Protein AF-A0A813XDC1-F1 (afdb_monomer_lite)

InterPro domains:
  IPR006155 Josephin domain [PF02099] (13-89)
  IPR006155 Josephin domain [PS50957] (1-102)
  IPR040053 Josephin-1/2 [PTHR13291] (3-93)

Organism: Adineta ricciae (NCBI:txid249248)

Secondary structure (DSSP, 8-state):
----GGG--GGGSSEEEEEEEPPPPGGGGSTTTTTT-PPPEEEEEEEESSSS-EEE--TTSSSPEEEESHHHHHHHHHTS-TTTEEEEEE--GGGTTTS---

pLDDT: mean 83.95, std 12.9, range [36.38, 97.44]

Sequence (102 aa):
MNESIDAFDFKDCFGLLLNITLDRPFLDRLPLVSSWTKPGRHWLAIKSVDGEHYYNLDSKLSQPRLIGGQTDLKDYLNKLDRAQTYMYMVIDETMTEKFPSD

Radius of gyration: 15.95 Å; chains: 1; bounding box: 31×30×44 Å

Foldseek 3Di:
DCDQLVPDDLLQFQWKKKWAFDDDDPVCPDPVNVVVDDGDIAIWIWGDDPSAWIWIRGPPDPDTHTQGGSVSVSVVVVPGDPVGMDMDTHHDPVCCVVPPDD

Structure (mmCIF, N/CA/C/O backbone):
data_AF-A0A813XDC1-F1
#
_entry.id   AF-A0A813XDC1-F1
#
loop_
_atom_site.group_PDB
_atom_site.id
_atom_site.type_symbol
_atom_site.label_atom_id
_atom_site.label_alt_id
_atom_site.label_comp_id
_atom_site.label_asym_id
_atom_site.label_entity_id
_atom_site.label_seq_id
_atom_site.pdbx_PDB_ins_code
_atom_site.Cartn_x
_atom_site.Cartn_y
_atom_site.Cartn_z
_atom_site.occupancy
_atom_site.B_iso_or_equiv
_atom_site.auth_seq_id
_atom_site.auth_comp_id
_atom_site.auth_asym_id
_atom_site.auth_atom_id
_atom_site.pdbx_PDB_model_num
ATOM 1 N N . MET A 1 1 ? 9.480 14.594 8.532 1.00 36.38 1 MET A N 1
ATOM 2 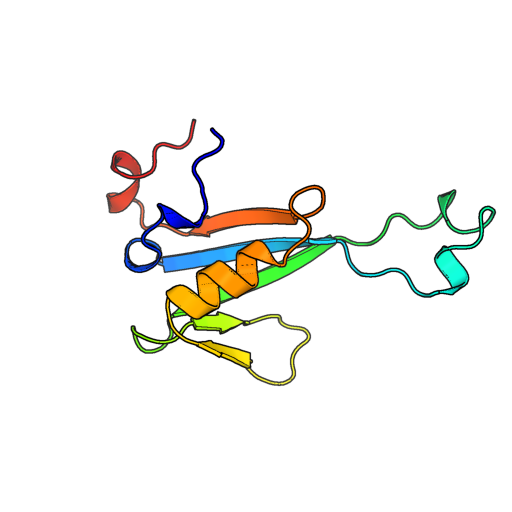C CA . MET A 1 1 ? 9.861 13.635 9.590 1.00 36.38 1 MET A CA 1
ATOM 3 C C . MET A 1 1 ? 10.162 12.290 8.961 1.00 36.38 1 MET A C 1
ATOM 5 O O . MET A 1 1 ? 9.437 11.879 8.068 1.00 36.38 1 MET A O 1
ATOM 9 N N . ASN A 1 2 ? 11.267 11.660 9.357 1.00 45.28 2 ASN A N 1
ATOM 10 C CA . ASN A 1 2 ? 11.735 10.377 8.827 1.00 45.28 2 ASN A CA 1
ATOM 11 C C . ASN A 1 2 ? 11.401 9.282 9.851 1.00 45.28 2 ASN A C 1
ATOM 13 O O . ASN A 1 2 ? 12.291 8.612 10.370 1.00 45.28 2 ASN A O 1
ATOM 17 N N . GLU A 1 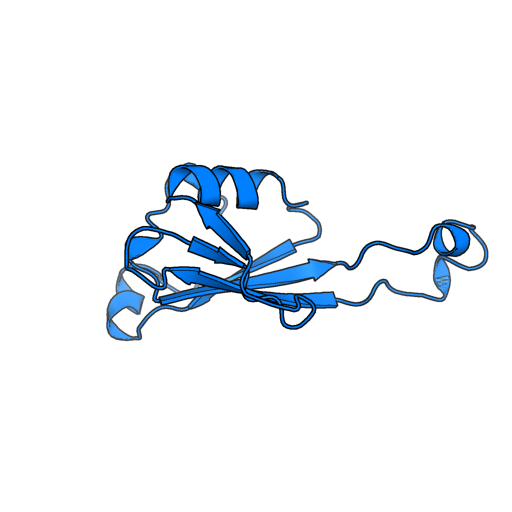3 ? 10.129 9.192 10.242 1.00 58.28 3 GLU A N 1
ATOM 18 C CA . GLU A 1 3 ? 9.683 8.085 11.085 1.00 58.28 3 GLU A CA 1
ATOM 19 C C . GLU A 1 3 ? 9.784 6.800 10.263 1.00 58.28 3 GLU A C 1
ATOM 21 O O . GLU A 1 3 ? 9.338 6.745 9.113 1.00 58.28 3 GLU A O 1
ATOM 26 N N . SER A 1 4 ? 10.458 5.783 10.806 1.00 70.56 4 SER A N 1
ATOM 27 C CA . SER A 1 4 ? 10.579 4.513 10.095 1.00 70.56 4 SER A CA 1
ATOM 28 C C . SER A 1 4 ? 9.189 3.906 9.927 1.00 70.56 4 SER A C 1
ATOM 30 O O . SER A 1 4 ? 8.430 3.840 10.892 1.00 70.56 4 SER A O 1
ATOM 32 N N . ILE A 1 5 ? 8.891 3.389 8.731 1.00 77.31 5 ILE A N 1
ATOM 33 C CA . ILE A 1 5 ? 7.708 2.558 8.430 1.00 77.31 5 ILE A CA 1
ATOM 34 C C . ILE A 1 5 ? 7.507 1.469 9.499 1.00 77.31 5 ILE A C 1
ATOM 36 O O . ILE A 1 5 ? 6.382 1.077 9.812 1.00 77.31 5 ILE A O 1
ATOM 40 N N . ASP A 1 6 ? 8.601 1.014 10.106 1.00 78.69 6 ASP A N 1
ATOM 41 C CA . ASP A 1 6 ? 8.602 -0.019 11.135 1.00 78.69 6 ASP A CA 1
ATOM 42 C C . ASP A 1 6 ? 7.940 0.421 12.446 1.00 78.69 6 ASP A C 1
ATOM 44 O O . ASP A 1 6 ? 7.369 -0.421 13.141 1.00 78.69 6 ASP A O 1
ATOM 48 N N . ALA A 1 7 ? 7.958 1.717 12.768 1.00 77.88 7 ALA A N 1
ATOM 49 C CA . ALA A 1 7 ? 7.321 2.267 13.964 1.00 77.88 7 ALA A CA 1
ATOM 50 C C . ALA A 1 7 ? 5.800 2.424 13.806 1.00 77.88 7 ALA A C 1
ATOM 52 O O . ALA A 1 7 ? 5.097 2.609 14.796 1.00 77.88 7 ALA A O 1
ATOM 53 N N . PHE A 1 8 ? 5.286 2.328 12.577 1.00 80.62 8 PHE A N 1
ATOM 54 C CA . PHE A 1 8 ? 3.892 2.627 12.289 1.00 80.62 8 PHE A CA 1
ATOM 55 C C . PHE A 1 8 ? 2.955 1.443 12.569 1.00 80.62 8 PHE A C 1
ATOM 57 O O . PHE A 1 8 ? 3.238 0.296 12.178 1.00 80.62 8 PHE A O 1
ATOM 64 N N . ASP A 1 9 ? 1.811 1.726 13.203 1.00 84.38 9 ASP A N 1
ATOM 65 C CA . ASP A 1 9 ? 0.698 0.784 13.312 1.00 84.38 9 ASP A CA 1
ATOM 66 C C . ASP A 1 9 ? -0.387 1.078 12.266 1.00 84.38 9 ASP A C 1
ATOM 68 O O . ASP A 1 9 ? -1.215 1.974 12.405 1.00 84.38 9 ASP A O 1
ATOM 72 N N . PHE A 1 10 ? -0.387 0.290 11.188 1.00 86.69 10 PHE A N 1
ATOM 73 C CA . PHE A 1 10 ? -1.303 0.458 10.058 1.00 86.69 10 PHE A CA 1
ATOM 74 C C . PHE A 1 10 ? -2.765 0.138 10.389 1.00 86.69 10 PHE A C 1
ATOM 76 O O . PHE A 1 10 ? -3.639 0.429 9.576 1.00 86.69 10 PHE A O 1
ATOM 83 N N . LYS A 1 11 ? -3.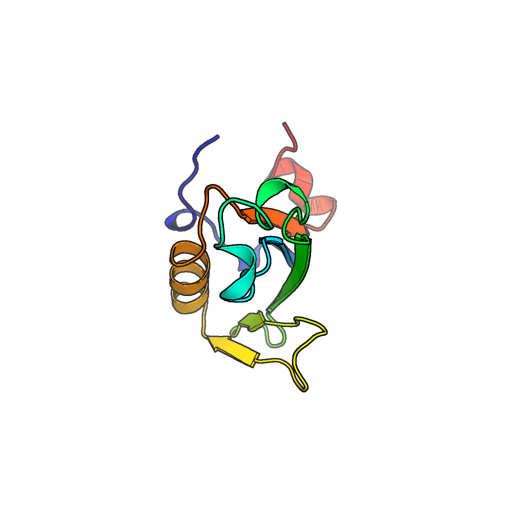054 -0.400 11.579 1.00 85.12 11 LYS A N 1
ATOM 84 C CA . LYS A 1 11 ? -4.430 -0.635 12.038 1.00 85.12 11 LYS A CA 1
ATOM 85 C C . LYS A 1 11 ? -5.198 0.654 12.322 1.00 85.12 11 LYS A C 1
ATOM 87 O O . LYS A 1 11 ? -6.421 0.654 12.250 1.00 85.12 11 LYS A O 1
ATOM 92 N N . ASP A 1 12 ? -4.487 1.737 12.622 1.00 83.50 12 ASP A N 1
ATOM 93 C CA . ASP A 1 12 ? -5.083 3.037 12.934 1.00 83.50 12 ASP A CA 1
ATOM 94 C C . ASP A 1 12 ? -5.480 3.840 11.686 1.00 83.50 12 ASP A C 1
ATOM 96 O O . ASP A 1 12 ? -6.114 4.890 11.792 1.00 83.50 12 ASP A O 1
ATOM 100 N N . CYS A 1 13 ? -5.108 3.364 10.494 1.00 87.69 13 CYS A N 1
ATOM 101 C CA . CYS A 1 13 ? -5.477 3.993 9.235 1.00 87.69 13 CYS A CA 1
ATOM 102 C C . CYS A 1 13 ? -6.566 3.195 8.512 1.00 87.69 13 CYS A C 1
ATOM 104 O O . CYS A 1 13 ? -6.614 1.966 8.553 1.00 87.69 13 CYS A O 1
ATOM 106 N N . PHE A 1 14 ? -7.429 3.897 7.781 1.00 90.75 14 PHE A N 1
ATOM 107 C CA . PHE A 1 14 ? -8.411 3.266 6.902 1.00 90.75 14 PHE A CA 1
ATOM 108 C C . PHE A 1 14 ? -7.734 2.513 5.746 1.00 90.75 14 PHE A C 1
ATOM 110 O O . PHE A 1 14 ? -8.261 1.504 5.260 1.00 90.75 14 PHE A O 1
ATOM 117 N N . GLY A 1 15 ? -6.596 3.024 5.276 1.00 93.06 15 GLY A N 1
ATOM 118 C CA . GLY A 1 15 ? -5.794 2.451 4.204 1.00 93.06 15 GLY A CA 1
ATOM 119 C C . GLY A 1 15 ? -4.702 3.409 3.732 1.00 93.06 15 GLY A C 1
ATOM 120 O O . GLY A 1 15 ? -4.537 4.509 4.257 1.00 93.06 15 GLY A O 1
ATOM 121 N N . LEU A 1 16 ? -3.966 2.989 2.710 1.00 95.00 16 LEU A N 1
ATOM 122 C CA . LEU A 1 16 ? -2.857 3.731 2.123 1.00 95.00 16 LEU A CA 1
ATOM 123 C C . LEU A 1 16 ? -3.136 4.037 0.654 1.00 95.00 16 LEU A C 1
ATOM 125 O O . LEU A 1 16 ? -3.641 3.188 -0.083 1.00 95.00 16 LEU A O 1
ATOM 129 N N . LEU A 1 17 ? -2.733 5.225 0.218 1.00 96.25 17 LEU A N 1
ATOM 130 C CA . LEU A 1 17 ? -2.630 5.593 -1.188 1.00 96.25 17 LEU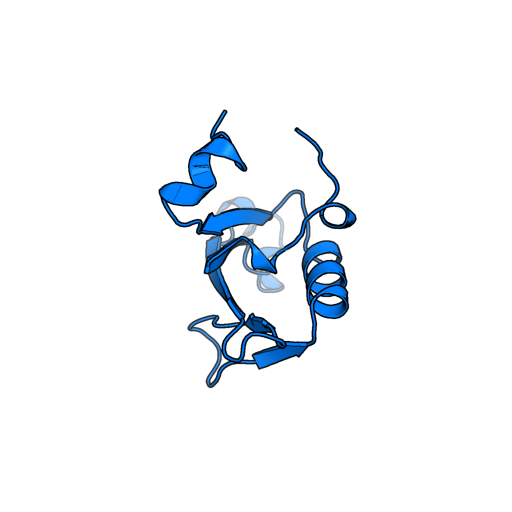 A CA 1
ATOM 131 C C . LEU A 1 17 ? -1.158 5.789 -1.529 1.00 96.25 17 LEU A C 1
ATOM 133 O O . LEU A 1 17 ? -0.457 6.575 -0.896 1.00 96.25 17 LEU A O 1
ATOM 137 N N . LEU A 1 18 ? -0.686 5.079 -2.543 1.00 95.25 18 LEU A N 1
ATOM 138 C CA . LEU A 1 18 ? 0.686 5.171 -3.016 1.00 95.25 18 LEU A CA 1
ATOM 139 C C . LEU A 1 18 ? 0.699 5.772 -4.410 1.00 95.25 18 LEU A C 1
ATOM 141 O O . LEU A 1 18 ? -0.052 5.354 -5.287 1.00 95.25 18 LEU A O 1
ATOM 145 N N . ASN A 1 19 ? 1.584 6.739 -4.608 1.00 94.38 19 ASN A N 1
ATOM 146 C CA . ASN A 1 19 ? 1.914 7.298 -5.905 1.00 94.38 19 ASN A CA 1
ATOM 147 C C . ASN A 1 19 ? 3.313 6.819 -6.291 1.00 94.38 19 ASN A C 1
ATOM 149 O O . ASN A 1 19 ? 4.318 7.349 -5.807 1.00 94.38 19 ASN A O 1
ATOM 153 N N . ILE A 1 20 ? 3.364 5.803 -7.148 1.00 91.38 20 ILE A N 1
ATOM 154 C CA . ILE A 1 20 ? 4.608 5.189 -7.614 1.00 91.38 20 ILE A CA 1
ATOM 155 C C . ILE A 1 20 ? 4.947 5.656 -9.031 1.00 91.38 20 ILE A C 1
ATOM 157 O O . ILE A 1 20 ? 4.066 5.950 -9.846 1.00 91.38 20 ILE A O 1
ATOM 161 N N . THR A 1 21 ? 6.236 5.725 -9.345 1.00 87.62 21 THR A N 1
ATOM 162 C CA . THR A 1 21 ? 6.704 5.933 -10.720 1.00 87.62 21 THR A CA 1
ATOM 163 C C . THR A 1 21 ? 6.571 4.630 -11.507 1.00 87.62 21 THR A C 1
ATOM 165 O O . THR A 1 21 ? 6.971 3.575 -11.025 1.00 87.62 21 THR A O 1
ATOM 168 N N . LEU A 1 22 ? 6.010 4.688 -12.716 1.00 79.25 22 LEU A N 1
ATOM 169 C CA . LEU A 1 22 ? 5.927 3.519 -13.590 1.00 79.25 22 LEU A CA 1
ATOM 170 C C . LEU A 1 22 ? 7.298 3.149 -14.158 1.00 79.25 22 LEU A C 1
ATOM 172 O O . LEU A 1 22 ? 8.056 4.022 -14.592 1.00 79.25 22 LEU A O 1
ATOM 176 N N . ASP A 1 23 ? 7.574 1.845 -14.207 1.00 68.75 23 ASP A N 1
ATOM 177 C CA . ASP A 1 23 ? 8.773 1.319 -14.850 1.00 68.75 23 ASP A CA 1
ATOM 178 C C . ASP A 1 23 ? 8.792 1.666 -16.339 1.00 68.75 23 ASP A C 1
ATOM 180 O O . ASP A 1 23 ? 7.794 1.551 -17.059 1.00 68.75 23 ASP A O 1
ATOM 184 N N . ARG A 1 24 ? 9.962 2.108 -16.804 1.00 66.81 24 ARG A N 1
ATOM 185 C CA . ARG A 1 24 ? 10.169 2.494 -18.198 1.00 66.81 24 ARG A CA 1
ATOM 186 C C . ARG A 1 24 ? 10.299 1.248 -19.080 1.00 66.81 24 ARG A C 1
ATOM 188 O O . ARG A 1 24 ? 11.056 0.339 -18.726 1.00 66.81 24 ARG A O 1
ATOM 195 N N . PRO A 1 25 ? 9.674 1.222 -20.270 1.00 67.00 25 PRO A N 1
ATOM 196 C CA . PRO A 1 25 ? 10.043 0.268 -21.309 1.00 67.00 25 PRO A CA 1
ATOM 197 C C . PRO A 1 25 ? 11.547 0.352 -21.590 1.00 67.00 25 PRO A C 1
ATOM 199 O O . PRO A 1 25 ? 12.140 1.427 -21.507 1.00 67.00 25 PRO A O 1
ATOM 202 N N . PHE A 1 26 ? 12.181 -0.763 -21.962 1.00 67.06 26 PHE A N 1
ATOM 203 C CA . PHE A 1 26 ? 13.636 -0.788 -22.169 1.00 67.06 26 PHE A CA 1
ATOM 204 C C . PHE A 1 26 ? 14.117 0.266 -23.192 1.00 67.06 26 PHE A C 1
ATOM 206 O O . PHE A 1 26 ? 15.199 0.826 -23.025 1.00 67.06 26 PHE A O 1
ATOM 213 N N . LEU A 1 27 ? 13.296 0.566 -24.207 1.00 67.00 27 LEU A N 1
ATOM 214 C CA . LEU A 1 27 ? 13.587 1.544 -25.261 1.00 67.00 27 LEU A CA 1
ATOM 215 C C . LEU A 1 27 ? 13.713 2.980 -24.726 1.00 67.00 27 LEU A C 1
ATOM 217 O O . LEU A 1 27 ? 14.523 3.753 -25.233 1.00 67.00 27 LEU A O 1
ATOM 221 N N . ASP A 1 28 ? 13.015 3.305 -23.637 1.00 65.69 28 ASP A N 1
ATOM 222 C CA . ASP A 1 28 ? 13.067 4.617 -22.977 1.00 65.69 28 ASP A CA 1
ATOM 223 C C . ASP A 1 28 ? 14.337 4.806 -22.124 1.00 65.69 28 ASP A C 1
ATOM 225 O O . ASP A 1 28 ? 14.535 5.864 -21.518 1.00 65.69 28 ASP A O 1
ATOM 229 N N . ARG A 1 29 ? 15.223 3.796 -22.066 1.00 69.06 29 ARG A N 1
ATOM 230 C CA . ARG A 1 29 ? 16.576 3.912 -21.487 1.00 69.06 29 ARG A CA 1
ATOM 231 C C . ARG A 1 29 ? 17.596 4.464 -22.490 1.00 69.06 29 ARG A C 1
ATOM 233 O O . ARG A 1 29 ? 18.730 4.733 -22.099 1.00 69.06 29 ARG A O 1
ATOM 240 N N . LEU A 1 30 ? 17.218 4.654 -23.760 1.00 78.44 30 LEU A N 1
ATOM 241 C CA . LEU A 1 30 ? 18.085 5.272 -24.762 1.00 78.44 30 LEU A CA 1
ATOM 242 C C . LEU A 1 30 ? 18.194 6.793 -24.527 1.00 78.44 30 LEU A C 1
ATOM 244 O O . LEU A 1 30 ? 17.163 7.451 -24.374 1.00 78.44 30 LEU A O 1
ATOM 248 N N . PRO A 1 31 ? 19.408 7.384 -24.558 1.00 68.69 31 PRO A N 1
ATOM 249 C CA . PRO A 1 31 ? 19.641 8.789 -24.196 1.00 68.69 31 PRO A CA 1
ATOM 250 C C . PRO A 1 31 ? 18.839 9.813 -25.013 1.00 68.69 31 PRO A C 1
ATOM 252 O O . PRO A 1 31 ? 18.549 10.900 -24.527 1.00 68.69 31 PRO A O 1
ATOM 255 N N . LEU A 1 32 ? 18.489 9.476 -26.258 1.00 73.44 32 LEU A N 1
ATOM 256 C CA . LEU A 1 32 ? 17.757 10.365 -27.165 1.00 73.44 32 LEU A CA 1
ATOM 257 C C . LEU A 1 32 ? 16.234 10.326 -26.952 1.00 73.44 32 LEU A C 1
ATOM 259 O O . LEU A 1 32 ? 15.547 11.265 -27.333 1.00 73.44 32 LEU A O 1
ATOM 263 N N . VAL A 1 33 ? 15.711 9.264 -26.330 1.00 65.75 33 VAL A N 1
ATOM 264 C CA . VAL A 1 33 ? 14.268 9.066 -26.082 1.00 65.75 33 VAL A CA 1
ATOM 265 C C . VAL A 1 33 ? 13.916 9.398 -24.629 1.00 65.75 33 VAL A C 1
ATOM 267 O O . VAL A 1 33 ? 12.860 9.963 -24.346 1.00 65.75 33 VAL A O 1
ATOM 270 N N . SER A 1 34 ? 14.842 9.129 -23.704 1.00 60.97 34 SER A N 1
ATOM 271 C CA . SER A 1 34 ? 14.651 9.233 -22.253 1.00 60.97 34 SER A CA 1
ATOM 272 C C . SER A 1 34 ? 14.331 10.642 -21.734 1.00 60.97 34 SER A C 1
ATOM 274 O O . SER A 1 34 ? 13.774 10.759 -20.638 1.00 60.97 34 SER A O 1
ATOM 276 N N . SER A 1 35 ? 14.671 11.686 -22.503 1.00 59.97 35 SER A N 1
ATOM 277 C CA . SER A 1 35 ? 14.358 13.095 -22.213 1.00 59.97 35 SER A CA 1
ATOM 278 C C . SER A 1 35 ? 12.947 13.514 -22.639 1.00 59.97 35 SER A C 1
ATOM 280 O O . SER A 1 35 ? 12.454 14.535 -22.162 1.00 59.97 35 SER A O 1
ATOM 282 N N . TRP A 1 36 ? 12.283 12.766 -23.526 1.00 62.50 36 TRP A N 1
ATOM 283 C CA . TRP A 1 36 ? 10.954 13.124 -24.043 1.00 62.50 36 TRP A CA 1
ATOM 284 C C . TRP A 1 36 ? 9.807 12.427 -23.316 1.00 62.50 36 TRP A C 1
ATOM 286 O O . TRP A 1 36 ? 8.689 12.939 -23.311 1.00 62.50 36 TRP A O 1
ATOM 296 N N . THR A 1 37 ? 10.074 11.315 -22.632 1.00 60.03 37 THR A N 1
ATOM 297 C CA . THR A 1 37 ? 9.067 10.596 -21.848 1.00 60.03 37 THR A CA 1
ATOM 298 C C . THR A 1 37 ? 9.374 10.716 -20.352 1.00 60.03 37 THR A C 1
ATOM 300 O O . THR A 1 37 ? 10.239 10.039 -19.791 1.00 60.03 37 THR A O 1
ATOM 303 N N . LYS A 1 38 ? 8.656 11.607 -19.650 1.00 62.53 38 LYS A N 1
ATOM 304 C CA . LYS A 1 38 ? 8.588 11.520 -18.182 1.00 62.53 38 LYS A CA 1
ATOM 305 C C . LYS A 1 38 ? 7.825 10.233 -17.845 1.00 62.53 38 LYS A C 1
ATOM 307 O O . LYS A 1 38 ? 6.715 10.073 -18.355 1.00 62.53 38 LYS A O 1
ATOM 312 N N . PRO A 1 39 ? 8.369 9.330 -17.008 1.00 70.00 39 PRO A N 1
ATOM 313 C CA . PRO A 1 39 ? 7.633 8.145 -16.604 1.00 70.00 39 PRO A CA 1
ATOM 314 C C . PRO A 1 39 ? 6.368 8.594 -15.878 1.00 70.00 39 PRO A C 1
ATOM 316 O O . PRO A 1 39 ? 6.412 9.451 -14.989 1.00 70.00 39 PRO A O 1
ATOM 319 N N . GLY A 1 40 ? 5.233 8.055 -16.317 1.00 81.00 40 GLY A N 1
ATOM 320 C CA . GLY A 1 40 ? 3.946 8.349 -15.711 1.00 81.00 40 GLY A CA 1
ATOM 321 C C . GLY A 1 40 ? 3.955 7.986 -14.229 1.00 81.00 40 GLY A C 1
ATOM 322 O O . GLY A 1 40 ? 4.646 7.061 -13.794 1.00 81.00 40 GLY A O 1
ATOM 323 N N . ARG A 1 41 ? 3.171 8.722 -13.450 1.00 89.19 41 ARG A N 1
ATOM 324 C CA . ARG A 1 41 ? 2.856 8.349 -12.075 1.00 89.19 41 ARG A CA 1
ATOM 325 C C . ARG A 1 41 ? 1.619 7.467 -12.068 1.00 89.19 41 ARG A C 1
ATOM 327 O O . ARG A 1 41 ? 0.730 7.637 -12.903 1.00 89.19 41 ARG A O 1
ATOM 334 N N . HIS A 1 42 ? 1.571 6.533 -11.133 1.00 90.88 42 HIS A N 1
ATOM 335 C CA . HIS A 1 42 ? 0.463 5.607 -10.978 1.00 90.88 42 HIS A CA 1
ATOM 336 C C . HIS A 1 42 ? 0.028 5.548 -9.525 1.00 90.88 42 HIS A C 1
ATOM 338 O O . HIS A 1 42 ? 0.855 5.386 -8.627 1.00 90.88 42 HIS A O 1
ATOM 344 N N . TRP A 1 43 ? -1.275 5.701 -9.322 1.00 95.19 43 TRP A N 1
ATOM 345 C CA . TRP A 1 43 ? -1.892 5.596 -8.013 1.00 95.19 43 TRP A CA 1
ATOM 346 C C . TRP A 1 43 ? -2.335 4.161 -7.776 1.00 95.19 43 TRP A C 1
ATOM 348 O O . TRP A 1 43 ? -3.030 3.583 -8.610 1.00 95.19 43 TRP A O 1
ATOM 358 N N . LEU A 1 44 ? -1.981 3.615 -6.620 1.00 95.06 44 LEU A N 1
ATOM 359 C CA . LEU A 1 44 ? -2.520 2.350 -6.137 1.00 95.06 44 LEU A CA 1
ATOM 360 C C . LEU A 1 44 ? -2.948 2.486 -4.681 1.00 95.06 44 LEU A C 1
ATOM 362 O O . LEU A 1 44 ? -2.377 3.271 -3.923 1.00 95.06 44 LEU A O 1
ATOM 366 N N . ALA A 1 45 ? -3.958 1.714 -4.299 1.00 96.94 45 ALA A N 1
ATOM 367 C CA . ALA A 1 45 ? -4.448 1.667 -2.933 1.00 96.94 45 ALA A CA 1
ATOM 368 C C . ALA A 1 45 ? -4.005 0.368 -2.256 1.00 96.94 45 ALA A C 1
ATOM 370 O O . ALA A 1 45 ? -4.006 -0.696 -2.877 1.00 96.94 45 ALA A O 1
ATOM 371 N N . ILE A 1 46 ? -3.662 0.450 -0.974 1.00 96.88 46 ILE A N 1
ATOM 372 C CA . ILE A 1 46 ? -3.476 -0.714 -0.108 1.00 96.88 46 ILE A CA 1
ATOM 373 C C . ILE A 1 46 ? -4.446 -0.602 1.056 1.00 96.88 46 ILE A C 1
ATOM 375 O O . ILE A 1 46 ? -4.557 0.451 1.680 1.00 96.88 46 ILE A O 1
ATOM 379 N N . LYS A 1 47 ? -5.155 -1.686 1.361 1.00 95.56 47 LYS A N 1
ATOM 380 C CA . LYS A 1 47 ? -6.143 -1.693 2.441 1.00 95.56 47 LYS A CA 1
ATOM 381 C C . LYS A 1 47 ? -6.248 -3.070 3.086 1.00 95.56 47 LYS A C 1
ATOM 383 O O . LYS A 1 47 ? -6.109 -4.082 2.398 1.00 95.56 47 LYS A O 1
ATOM 388 N N . SER A 1 48 ? -6.521 -3.086 4.391 1.00 94.38 48 SER A N 1
ATOM 389 C CA . SER A 1 48 ? -6.982 -4.287 5.086 1.00 94.38 48 SER A CA 1
ATOM 390 C C . SER A 1 48 ? -8.476 -4.502 4.836 1.00 94.38 48 SER A C 1
ATOM 392 O O . SER A 1 48 ? -9.281 -3.593 5.052 1.00 94.38 48 SER A O 1
ATOM 394 N N . VAL A 1 49 ? -8.840 -5.676 4.317 1.00 89.19 49 VAL A N 1
ATOM 395 C CA . VAL A 1 49 ? -10.229 -5.994 3.924 1.00 89.19 49 VAL A CA 1
ATOM 396 C C . VAL A 1 49 ? -10.949 -6.804 5.002 1.00 89.19 49 VAL A C 1
ATOM 398 O O . VAL A 1 49 ? -12.148 -6.631 5.194 1.00 89.19 49 VAL A O 1
ATOM 401 N N . ASP A 1 50 ? -10.220 -7.651 5.722 1.00 89.75 50 ASP A N 1
ATOM 402 C CA . ASP A 1 50 ? -10.727 -8.553 6.764 1.00 89.75 50 ASP A CA 1
ATOM 403 C C . ASP A 1 50 ? -10.231 -8.180 8.175 1.00 89.75 50 ASP A C 1
ATOM 405 O O . ASP A 1 50 ? -10.516 -8.883 9.139 1.00 89.75 50 ASP A O 1
ATOM 409 N N . GLY A 1 51 ? -9.505 -7.066 8.310 1.00 86.88 51 GLY A N 1
ATOM 410 C CA . GLY A 1 51 ? -8.926 -6.605 9.574 1.00 86.88 51 GLY A CA 1
ATOM 411 C C . GLY A 1 51 ? -7.558 -7.212 9.902 1.00 86.88 51 GLY A C 1
ATOM 412 O O . GLY A 1 51 ? -6.873 -6.697 10.786 1.00 86.88 51 GLY A O 1
ATOM 413 N N . GLU A 1 52 ? -7.107 -8.230 9.164 1.00 89.88 52 GLU A N 1
ATOM 414 C CA . GLU A 1 52 ? -5.849 -8.944 9.429 1.00 89.88 52 GLU A CA 1
ATOM 415 C C . GLU A 1 52 ? -4.869 -8.859 8.255 1.00 89.88 52 GLU A C 1
ATOM 417 O O . GLU A 1 52 ? -3.671 -8.634 8.454 1.00 89.88 52 GLU A O 1
ATOM 422 N N . HIS A 1 53 ? -5.381 -8.975 7.031 1.00 95.12 53 HIS A N 1
ATOM 423 C CA . HIS A 1 53 ? -4.604 -9.062 5.807 1.00 95.12 53 HIS A CA 1
ATOM 424 C C . HIS A 1 53 ? -4.773 -7.825 4.933 1.00 95.12 53 HIS A C 1
ATOM 426 O O . HIS A 1 53 ? -5.877 -7.349 4.660 1.00 95.12 53 HIS A O 1
ATOM 432 N N . TYR A 1 54 ? -3.648 -7.343 4.420 1.00 96.62 54 TYR A N 1
ATOM 433 C CA . TYR A 1 54 ? -3.566 -6.226 3.497 1.00 96.62 54 TYR A CA 1
ATOM 434 C C . TYR A 1 54 ? -3.532 -6.712 2.053 1.00 96.62 54 TYR A C 1
ATOM 436 O O . TYR A 1 54 ? -2.899 -7.717 1.718 1.00 96.62 54 TYR A O 1
ATOM 444 N N . TYR A 1 55 ? -4.183 -5.950 1.182 1.00 97.44 55 TYR A N 1
ATOM 445 C CA . TYR A 1 55 ? -4.282 -6.241 -0.241 1.00 97.44 55 TYR A CA 1
ATOM 446 C C . TYR A 1 55 ? -3.833 -5.038 -1.058 1.00 97.44 55 TYR A C 1
ATOM 448 O O . TYR A 1 55 ? -4.164 -3.898 -0.735 1.00 97.44 55 TYR A O 1
ATOM 456 N N . ASN A 1 56 ? -3.119 -5.306 -2.149 1.00 96.69 56 ASN A N 1
ATOM 457 C CA . ASN A 1 56 ? -2.897 -4.346 -3.215 1.00 96.69 56 ASN A CA 1
ATOM 458 C C . ASN A 1 56 ? -4.154 -4.289 -4.097 1.00 96.69 56 ASN A C 1
ATOM 460 O O . ASN A 1 56 ? -4.547 -5.294 -4.698 1.00 96.69 56 ASN A O 1
ATOM 464 N N . LEU A 1 57 ? -4.761 -3.106 -4.153 1.00 96.62 57 LEU A N 1
ATOM 465 C CA . LEU A 1 57 ? -5.982 -2.782 -4.890 1.00 96.62 57 LEU A CA 1
ATOM 466 C C . LEU A 1 57 ? -5.690 -1.928 -6.132 1.00 96.62 57 LEU A C 1
ATOM 468 O O . LEU A 1 57 ? -6.508 -1.104 -6.539 1.00 96.62 57 LEU A O 1
ATOM 472 N N . ASP A 1 58 ? -4.504 -2.081 -6.717 1.00 94.81 58 ASP A N 1
ATOM 473 C CA . ASP A 1 58 ? -4.149 -1.467 -7.991 1.00 94.81 58 ASP A CA 1
ATOM 474 C C . ASP A 1 58 ? -5.185 -1.824 -9.073 1.00 94.81 58 ASP A C 1
ATOM 476 O O . ASP A 1 58 ? -5.425 -2.996 -9.367 1.00 94.81 58 ASP A O 1
ATOM 480 N N . SER A 1 59 ? -5.767 -0.799 -9.699 1.00 92.81 59 SER A N 1
ATOM 481 C CA . SER A 1 59 ? -6.769 -0.927 -10.762 1.00 92.81 59 SER A CA 1
ATOM 482 C C . SER A 1 59 ? -6.252 -1.612 -12.031 1.00 92.81 59 SER A C 1
ATOM 484 O O . SER A 1 59 ? -7.050 -2.005 -12.880 1.00 92.81 59 SER A O 1
ATOM 486 N N . LYS A 1 60 ? -4.930 -1.770 -12.179 1.00 90.88 60 LYS A N 1
ATOM 487 C CA . LYS A 1 60 ? -4.303 -2.541 -13.264 1.00 90.88 60 LYS A CA 1
ATOM 488 C C . LYS A 1 60 ? -4.299 -4.046 -13.015 1.00 90.88 60 LYS A C 1
ATOM 490 O O . LYS A 1 60 ? -4.028 -4.808 -13.944 1.00 90.88 60 LYS A O 1
ATOM 495 N N . LEU A 1 61 ? -4.548 -4.489 -11.785 1.00 93.00 61 LEU A N 1
ATOM 496 C CA . LEU A 1 61 ? -4.673 -5.906 -11.473 1.00 93.00 61 LEU A CA 1
ATOM 497 C C . LEU A 1 61 ? -6.070 -6.395 -11.858 1.00 93.00 61 LEU A C 1
ATOM 499 O O . LEU A 1 61 ? -7.063 -5.701 -11.667 1.00 93.00 61 LEU A O 1
ATOM 503 N N . SER A 1 62 ? -6.160 -7.628 -12.359 1.00 95.38 62 SER A N 1
ATOM 504 C CA . SER A 1 62 ? -7.455 -8.262 -12.637 1.00 95.38 62 SER A CA 1
ATOM 505 C C . SER A 1 62 ? -8.255 -8.567 -11.366 1.00 95.38 62 SER A C 1
ATOM 507 O O . SER A 1 62 ? -9.468 -8.738 -11.430 1.00 95.38 62 SER A O 1
ATOM 509 N N . GLN A 1 63 ? -7.573 -8.660 -10.223 1.00 96.00 63 GLN A N 1
ATOM 510 C CA . GLN A 1 63 ? -8.146 -8.927 -8.908 1.00 96.00 63 GLN A CA 1
ATOM 511 C C . GLN A 1 63 ? -7.221 -8.392 -7.801 1.00 96.00 63 GLN A C 1
ATOM 513 O O . GLN A 1 63 ? -6.011 -8.283 -8.035 1.00 96.00 63 GLN A O 1
ATOM 518 N N . PRO A 1 64 ? -7.748 -8.114 -6.592 1.00 96.50 64 PRO A N 1
ATOM 519 C CA . PRO A 1 64 ? -6.934 -7.771 -5.430 1.00 96.50 64 PRO A CA 1
ATOM 520 C C . PRO A 1 64 ? -5.819 -8.790 -5.197 1.00 96.50 64 PRO A C 1
ATOM 522 O O . PRO A 1 64 ? -6.057 -10.000 -5.191 1.00 96.50 64 PRO A O 1
ATOM 525 N N . ARG A 1 65 ? -4.592 -8.311 -4.984 1.00 97.44 65 ARG A N 1
ATOM 526 C CA . ARG A 1 65 ? -3.453 -9.181 -4.672 1.00 97.44 65 ARG A CA 1
ATOM 527 C C . ARG A 1 65 ? -3.165 -9.130 -3.177 1.00 97.44 65 ARG A C 1
ATOM 529 O O . ARG A 1 65 ? -2.857 -8.062 -2.657 1.00 97.44 65 ARG A O 1
ATOM 536 N N . LEU A 1 66 ? -3.226 -10.284 -2.516 1.00 97.25 66 LEU A N 1
ATOM 537 C CA . LEU A 1 66 ? -2.828 -10.432 -1.116 1.00 97.25 66 LEU A CA 1
ATOM 538 C C . LEU A 1 66 ? -1.361 -10.016 -0.938 1.00 97.25 66 LEU A C 1
ATOM 540 O O . LEU A 1 66 ? -0.489 -10.489 -1.669 1.00 97.25 66 LEU A O 1
ATOM 544 N N . ILE A 1 67 ? -1.114 -9.129 0.023 1.00 97.25 67 ILE A N 1
ATOM 545 C CA . ILE A 1 67 ? 0.228 -8.771 0.494 1.00 97.25 67 ILE A CA 1
ATOM 546 C C . ILE A 1 67 ? 0.588 -9.653 1.692 1.00 97.25 67 ILE A C 1
ATOM 548 O O . ILE A 1 67 ? 1.677 -10.214 1.714 1.00 97.25 67 ILE A O 1
ATOM 552 N N . GLY A 1 68 ? -0.341 -9.811 2.639 1.00 96.94 68 GLY A N 1
ATOM 553 C CA . GLY A 1 68 ? -0.142 -10.568 3.876 1.00 96.94 68 GLY A CA 1
ATOM 554 C C . GLY A 1 68 ? -0.533 -9.747 5.102 1.00 96.94 68 GLY A C 1
ATOM 555 O O . GLY A 1 68 ? -1.363 -8.844 5.001 1.00 96.94 68 GLY A O 1
ATOM 556 N N . GLY A 1 69 ? 0.051 -10.059 6.254 1.00 95.12 69 GLY A N 1
ATOM 557 C CA . GLY A 1 69 ? -0.188 -9.334 7.500 1.00 95.12 69 GLY A CA 1
ATOM 558 C C . GLY A 1 69 ? 0.575 -8.008 7.583 1.00 95.12 69 GLY A C 1
ATOM 559 O O . GLY A 1 69 ? 1.168 -7.522 6.620 1.00 95.12 69 GLY A O 1
ATOM 560 N N . GLN A 1 70 ? 0.595 -7.410 8.774 1.00 92.88 70 GLN A N 1
ATOM 561 C CA . GLN A 1 70 ? 1.264 -6.124 9.010 1.00 92.88 70 GLN A CA 1
ATOM 562 C C . GLN A 1 70 ? 2.783 -6.170 8.780 1.00 92.88 70 GLN A C 1
ATOM 564 O O . GLN A 1 70 ? 3.349 -5.204 8.269 1.00 92.88 70 GLN A O 1
ATOM 569 N N . THR A 1 71 ? 3.446 -7.275 9.130 1.00 93.31 71 THR A N 1
ATOM 570 C CA . THR A 1 71 ? 4.881 -7.462 8.859 1.00 93.31 71 THR A CA 1
ATOM 571 C C . THR A 1 71 ? 5.145 -7.538 7.357 1.00 93.31 71 THR A C 1
ATOM 573 O O . THR A 1 71 ? 6.007 -6.824 6.854 1.00 93.31 71 THR A O 1
ATOM 576 N N . ASP A 1 72 ? 4.338 -8.311 6.624 1.00 95.75 72 ASP A N 1
ATOM 577 C CA . ASP A 1 72 ? 4.455 -8.426 5.166 1.00 95.75 72 ASP A CA 1
ATOM 578 C C . ASP A 1 72 ? 4.194 -7.086 4.471 1.00 95.75 72 ASP A C 1
ATOM 580 O O . ASP A 1 72 ? 4.864 -6.749 3.495 1.00 95.75 72 ASP A O 1
ATOM 584 N N . LEU A 1 73 ? 3.257 -6.284 4.993 1.00 94.69 73 LEU A N 1
ATOM 585 C CA . LEU A 1 73 ? 3.019 -4.924 4.515 1.00 94.69 73 LEU A CA 1
ATOM 586 C C . LEU A 1 73 ? 4.252 -4.035 4.708 1.00 94.69 73 LEU A C 1
ATOM 588 O O . LEU A 1 73 ? 4.648 -3.338 3.775 1.00 94.69 73 LEU A O 1
ATOM 592 N N . LYS A 1 74 ? 4.870 -4.054 5.893 1.00 92.88 74 LYS A N 1
ATOM 593 C CA . LYS A 1 74 ? 6.090 -3.275 6.164 1.00 92.88 74 LYS A CA 1
ATOM 594 C C . LYS A 1 74 ? 7.214 -3.677 5.213 1.00 92.88 74 LYS A C 1
ATOM 596 O O . LYS A 1 74 ? 7.815 -2.811 4.580 1.00 92.88 74 LYS A O 1
ATOM 601 N N . ASP A 1 75 ? 7.422 -4.976 5.022 1.00 93.44 75 ASP A N 1
ATOM 602 C CA . ASP A 1 75 ? 8.405 -5.501 4.074 1.00 93.44 75 ASP A CA 1
ATOM 603 C C . ASP A 1 75 ? 8.085 -5.116 2.625 1.00 93.44 75 ASP A C 1
ATOM 605 O O . ASP A 1 75 ? 8.988 -4.786 1.853 1.00 93.44 75 ASP A O 1
ATOM 609 N N . TYR A 1 76 ? 6.807 -5.137 2.240 1.00 93.69 76 TYR A N 1
ATOM 610 C CA . TYR A 1 76 ? 6.346 -4.703 0.924 1.00 93.69 76 TYR A CA 1
ATOM 611 C C . TYR A 1 76 ? 6.673 -3.226 0.679 1.00 93.69 76 TYR A C 1
ATOM 613 O O . TYR A 1 76 ? 7.264 -2.893 -0.347 1.00 93.69 76 TYR A O 1
ATOM 621 N N . LEU A 1 77 ? 6.344 -2.348 1.631 1.00 92.12 77 LEU A N 1
ATOM 622 C CA . LEU A 1 77 ? 6.602 -0.910 1.533 1.00 92.12 77 LEU A CA 1
ATOM 623 C C . LEU A 1 77 ? 8.104 -0.588 1.567 1.00 92.12 77 LEU A C 1
ATOM 625 O O . LEU A 1 77 ? 8.562 0.281 0.829 1.00 92.12 77 LEU A O 1
ATOM 629 N N . ASN A 1 78 ? 8.889 -1.316 2.367 1.00 90.31 78 ASN A N 1
ATOM 630 C CA . ASN A 1 78 ? 10.344 -1.157 2.448 1.00 90.31 78 ASN A CA 1
ATOM 631 C C . ASN A 1 78 ? 11.069 -1.547 1.149 1.00 90.31 78 ASN A C 1
ATOM 633 O O . ASN A 1 78 ? 12.170 -1.058 0.901 1.00 90.31 78 ASN A O 1
ATOM 637 N N . LYS A 1 79 ? 10.458 -2.388 0.305 1.00 90.44 79 LYS A N 1
ATOM 638 C CA . LYS A 1 79 ? 10.983 -2.744 -1.025 1.00 90.44 79 LYS A CA 1
ATOM 639 C C . LYS A 1 79 ? 10.700 -1.686 -2.096 1.00 90.44 79 LYS A C 1
ATOM 641 O O . LYS A 1 79 ? 11.263 -1.784 -3.185 1.00 90.44 79 LYS A O 1
ATOM 646 N N . LEU A 1 80 ? 9.837 -0.703 -1.827 1.00 88.19 80 LEU A N 1
ATOM 647 C CA . LEU A 1 80 ? 9.550 0.375 -2.772 1.00 88.19 80 LEU A CA 1
ATOM 648 C C . LEU A 1 80 ? 10.712 1.374 -2.827 1.00 88.19 80 LEU A C 1
ATOM 650 O O . LEU A 1 80 ? 11.344 1.680 -1.815 1.00 88.19 80 LEU A O 1
ATOM 654 N N . ASP A 1 81 ? 10.964 1.934 -4.012 1.00 83.06 81 ASP A N 1
ATOM 655 C CA . ASP A 1 81 ? 11.931 3.019 -4.163 1.00 83.06 81 ASP A CA 1
ATOM 656 C C . ASP A 1 81 ? 11.396 4.287 -3.480 1.00 83.06 81 ASP A C 1
ATOM 658 O O . ASP A 1 81 ? 10.527 4.989 -4.010 1.00 83.06 81 ASP A O 1
ATOM 662 N N . ARG A 1 82 ? 11.927 4.581 -2.288 1.00 78.50 82 ARG A N 1
ATOM 663 C CA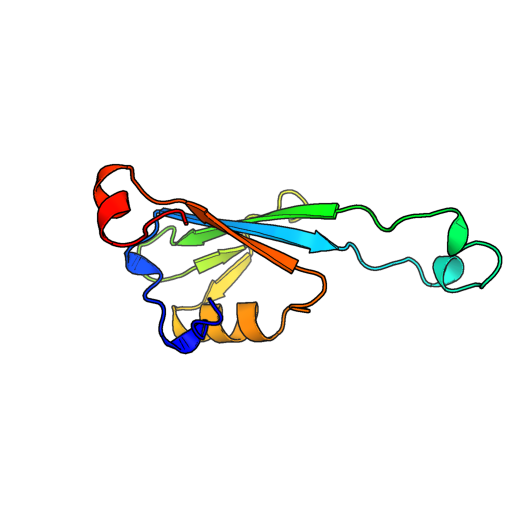 . ARG A 1 82 ? 11.529 5.731 -1.463 1.00 78.50 82 ARG A CA 1
ATOM 664 C C . ARG A 1 82 ? 11.805 7.076 -2.136 1.00 78.50 82 ARG A C 1
ATOM 666 O O . ARG A 1 82 ? 11.110 8.040 -1.839 1.00 78.50 82 ARG A O 1
ATOM 673 N N . ALA A 1 83 ? 12.775 7.162 -3.049 1.00 81.50 83 ALA A N 1
ATOM 674 C CA . ALA A 1 83 ? 13.046 8.401 -3.780 1.00 81.50 83 ALA A CA 1
ATOM 675 C C . ALA A 1 83 ? 11.989 8.679 -4.861 1.00 81.50 83 ALA A C 1
ATOM 677 O O . ALA A 1 83 ? 11.845 9.809 -5.327 1.00 81.50 83 ALA A O 1
ATOM 678 N N . GLN A 1 84 ? 11.252 7.644 -5.268 1.00 84.88 84 GLN A N 1
ATOM 679 C CA . GLN A 1 84 ? 10.284 7.695 -6.359 1.00 84.88 84 GLN A CA 1
ATOM 680 C C . GLN A 1 84 ? 8.851 7.421 -5.906 1.00 84.88 84 GLN A C 1
ATOM 682 O O . GLN A 1 84 ? 7.952 7.428 -6.743 1.00 84.88 84 GLN A O 1
ATOM 687 N N . THR A 1 85 ? 8.609 7.225 -4.612 1.00 89.69 85 THR A N 1
ATOM 688 C CA . THR A 1 85 ? 7.294 6.856 -4.083 1.00 89.69 85 THR A CA 1
ATOM 689 C C . THR A 1 85 ? 6.812 7.894 -3.086 1.00 89.69 85 THR A C 1
ATOM 691 O O . THR A 1 85 ? 7.493 8.170 -2.102 1.00 89.69 85 THR A O 1
ATOM 694 N N . TYR A 1 86 ? 5.610 8.424 -3.309 1.00 91.75 86 TYR A N 1
ATOM 695 C CA . TYR A 1 86 ? 4.881 9.158 -2.275 1.00 91.75 86 TYR A CA 1
ATOM 696 C C . TYR A 1 86 ? 3.840 8.236 -1.656 1.00 91.75 86 TYR A C 1
ATOM 698 O O . TYR A 1 86 ? 3.109 7.551 -2.372 1.00 91.75 86 TYR A O 1
ATOM 706 N N . MET A 1 87 ? 3.774 8.226 -0.331 1.00 91.56 87 MET A N 1
ATOM 707 C CA . MET A 1 87 ? 2.808 7.447 0.429 1.00 91.56 87 MET A CA 1
ATOM 708 C C . MET A 1 87 ? 1.927 8.404 1.217 1.00 91.56 87 MET A C 1
ATOM 710 O O . MET A 1 87 ? 2.425 9.289 1.908 1.00 91.56 87 MET A O 1
ATOM 714 N N . TYR A 1 88 ? 0.624 8.201 1.107 1.00 91.88 88 TYR A N 1
ATOM 715 C CA . TYR A 1 88 ? -0.393 8.960 1.805 1.00 91.88 88 TYR A CA 1
ATOM 716 C C . TYR A 1 88 ? -1.207 8.002 2.651 1.00 91.88 88 TYR A C 1
ATOM 718 O O . TYR A 1 88 ? -1.560 6.902 2.216 1.00 91.88 88 TYR A O 1
ATOM 726 N N . MET A 1 89 ? -1.515 8.441 3.857 1.00 90.69 89 MET A N 1
ATOM 727 C CA . MET A 1 89 ? -2.342 7.693 4.774 1.00 90.69 89 MET A CA 1
ATOM 728 C C . MET A 1 89 ? -3.754 8.236 4.734 1.00 90.69 89 MET A C 1
ATOM 730 O O . MET A 1 89 ? -3.962 9.441 4.843 1.00 90.69 89 MET A O 1
ATOM 734 N N . VAL A 1 90 ? -4.717 7.342 4.568 1.00 92.19 90 VAL A N 1
ATOM 735 C CA . VAL A 1 90 ? -6.125 7.687 4.689 1.00 92.19 90 VAL A CA 1
ATOM 736 C C . VAL A 1 90 ? -6.523 7.373 6.116 1.00 92.19 90 VAL A C 1
ATOM 738 O O . VAL A 1 90 ? -6.528 6.210 6.522 1.00 92.19 90 VAL A O 1
ATOM 741 N N . ILE A 1 91 ? -6.818 8.413 6.879 1.00 90.31 91 ILE A N 1
ATOM 742 C CA . ILE A 1 91 ? -7.258 8.320 8.267 1.00 90.31 91 ILE A CA 1
ATOM 743 C C . ILE A 1 91 ? -8.667 8.885 8.383 1.00 90.31 91 ILE A C 1
ATOM 745 O O . ILE A 1 91 ? -9.099 9.678 7.546 1.00 90.31 91 ILE A O 1
ATOM 749 N N . ASP A 1 92 ? -9.379 8.451 9.413 1.00 87.69 92 ASP A N 1
ATOM 750 C CA . ASP A 1 92 ? -10.611 9.116 9.817 1.00 87.69 92 ASP A CA 1
ATOM 751 C C . ASP A 1 92 ? -10.284 10.470 10.469 1.00 87.69 92 ASP A C 1
ATOM 753 O O . ASP A 1 92 ? -9.235 10.614 11.101 1.00 87.69 92 ASP A O 1
ATOM 757 N N . GLU A 1 93 ? -11.178 11.454 10.344 1.00 85.88 93 GLU A N 1
ATOM 758 C CA . GLU A 1 93 ? -10.992 12.789 10.932 1.00 85.88 93 GLU A CA 1
ATOM 759 C C . GLU A 1 93 ? -10.765 12.720 12.450 1.00 85.88 93 GLU A C 1
ATOM 761 O O . GLU A 1 93 ? -9.969 13.485 12.998 1.00 85.88 93 GLU A O 1
ATOM 766 N N . THR A 1 94 ? -11.373 11.743 13.128 1.00 86.94 94 THR A N 1
ATOM 767 C CA . THR A 1 94 ? -11.177 11.511 14.567 1.00 86.94 94 THR A CA 1
ATOM 768 C C . THR A 1 94 ? -9.740 11.139 14.937 1.00 86.94 94 THR A C 1
ATOM 770 O O . THR A 1 94 ? -9.336 11.333 16.080 1.00 86.94 94 THR A O 1
ATOM 773 N N . MET A 1 95 ? -8.946 10.632 13.988 1.00 83.88 95 MET A N 1
ATOM 774 C CA . MET A 1 95 ? -7.553 10.226 14.199 1.00 83.88 95 MET A CA 1
ATOM 775 C C . MET A 1 95 ? -6.543 11.341 13.886 1.00 83.88 95 MET A C 1
ATOM 777 O O . MET A 1 95 ? -5.338 11.124 14.014 1.00 83.88 95 MET A O 1
ATOM 781 N N . THR A 1 96 ? -7.001 12.539 13.510 1.00 82.12 96 THR A N 1
ATOM 782 C CA . THR A 1 96 ? -6.125 13.663 13.129 1.00 82.12 96 THR A CA 1
ATOM 783 C C . THR A 1 96 ? -5.206 14.103 14.273 1.00 82.12 96 THR A C 1
ATOM 785 O O . THR A 1 96 ? -4.051 14.438 14.035 1.00 82.12 96 THR A O 1
ATOM 788 N N . GLU A 1 97 ? -5.658 14.031 15.530 1.00 82.25 97 GLU A N 1
ATOM 789 C CA . GLU A 1 97 ? -4.817 14.343 16.700 1.00 82.25 97 GLU A CA 1
ATOM 790 C C . GLU A 1 97 ? -3.631 13.375 16.857 1.00 82.25 97 GLU A C 1
ATOM 792 O O . GLU A 1 97 ? -2.575 13.758 17.360 1.00 82.25 97 GLU A O 1
ATOM 797 N N . LYS A 1 98 ? -3.791 12.122 16.410 1.00 78.88 98 LYS A N 1
ATOM 798 C CA . LYS A 1 98 ? -2.745 11.089 16.433 1.00 78.88 98 LYS A CA 1
ATOM 799 C C . LYS A 1 98 ? -1.781 11.214 15.251 1.00 78.88 98 LYS A C 1
ATOM 801 O O . LYS A 1 98 ? -0.634 10.786 15.356 1.00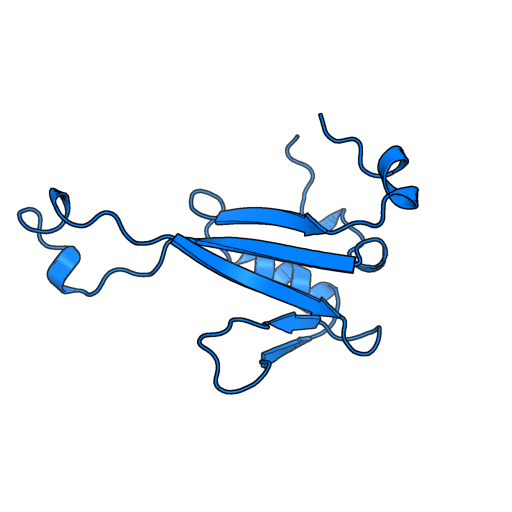 78.88 98 LYS A O 1
ATOM 806 N N . PHE A 1 99 ? -2.239 11.808 14.150 1.00 74.56 99 PHE A N 1
ATOM 807 C CA . PHE A 1 99 ? -1.483 11.982 12.910 1.00 74.56 99 PHE A CA 1
ATOM 808 C C . PHE A 1 99 ? -1.582 13.434 12.420 1.00 74.56 99 PHE A C 1
ATOM 810 O O . PHE A 1 99 ? -2.263 13.701 11.425 1.00 74.56 99 PHE A O 1
ATOM 817 N N . PRO A 1 100 ? -0.936 14.384 13.117 1.00 68.25 100 PRO A N 1
ATOM 818 C CA . PRO A 1 100 ? -0.987 15.786 12.732 1.00 68.25 100 PRO A CA 1
ATOM 819 C C . PRO A 1 100 ? -0.418 15.980 11.321 1.00 68.25 100 PRO A C 1
ATOM 821 O O . PRO A 1 100 ? 0.657 15.483 10.980 1.00 68.25 100 PRO A O 1
ATOM 824 N N . SER A 1 101 ? -1.173 16.691 10.486 1.00 62.53 101 SER A N 1
ATOM 825 C CA . SER A 1 101 ? -0.749 17.105 9.153 1.00 62.53 101 SER A CA 1
ATOM 826 C C . SER A 1 101 ? 0.106 18.368 9.272 1.00 62.53 101 SER A C 1
ATOM 828 O O . SER A 1 101 ? -0.434 19.474 9.236 1.00 62.53 101 SER A O 1
ATOM 830 N N . ASP A 1 102 ? 1.408 18.192 9.481 1.00 60.12 102 ASP A N 1
ATOM 831 C CA . ASP A 1 102 ? 2.394 19.281 9.411 1.00 60.12 102 ASP A CA 1
ATOM 832 C C . ASP A 1 102 ? 2.501 19.888 8.000 1.00 60.12 102 ASP A C 1
ATOM 834 O O . ASP A 1 102 ? 2.539 19.115 7.009 1.00 60.12 102 ASP A O 1
#